Protein AF-A0A1Y4STV7-F1 (afdb_monomer_lite)

pLDDT: mean 71.05, std 22.72, range [27.28, 98.5]

Foldseek 3Di:
DDDDDDDDDDDPPPPPVPPPPPPVCPDPDPDCVCPVVVVVVVVDPDKDKDKDKQAQDDAWKAKKKFKDKQNHTQDIDPRQFTAGDNMWMKMWMDDLFWTAIGGPDDGPDHDPRIDRCVVSPVVVSVQSVAWPDADPDPDHFEAFDWHTKGWDDDPNIIIIMTITMHHDPD

Radius of gyration: 23.65 Å; chains: 1; bounding box: 86×54×45 Å

Sequence (170 aa):
MKKTLLILTTLCIGYFCIAASSKNISIYTVETEAETIMDQLYENKNVETYKFIIDNAIEDGCINITYYIDNEVVKNYLNVLTFQEKTSYFFVGTTSKCLILRPDENHKSFHNGKIDVSTIDEGFVSALQNVKYIREEKTMIRTDDLIIQFENGYNNHNYRIDIKYSMGIA

Organism: NCBI:txid1776392

Secondary structure (DSSP, 8-state):
-------------------------------TT-HHHHHHHTTSS--EEEEEEEET--TTEEEEEEEEETTEEEEEEEEEEE--SSEEEEEEEE-SSEEEEEESS--SEE---EEEGGGT-THHHHHTT-EEEE----SPP-TT-EEEEEEEEETTEEEEEEEEEEE---

Structure (mmCIF, N/CA/C/O backbone):
data_AF-A0A1Y4STV7-F1
#
_entry.id   AF-A0A1Y4STV7-F1
#
loop_
_atom_site.group_PDB
_atom_site.id
_atom_site.type_symbol
_atom_site.label_atom_id
_atom_site.label_alt_id
_atom_site.label_comp_id
_atom_site.label_asym_id
_atom_site.label_entity_id
_atom_site.label_seq_id
_atom_site.pdbx_PDB_ins_code
_atom_site.Cartn_x
_atom_site.Cartn_y
_atom_site.Cartn_z
_atom_site.occupancy
_atom_site.B_iso_or_equiv
_atom_site.auth_seq_id
_atom_site.auth_comp_id
_atom_site.auth_asym_id
_atom_site.auth_atom_id
_atom_site.pdbx_PDB_model_num
ATOM 1 N N . MET A 1 1 ? 72.331 -35.542 -21.609 1.00 39.62 1 MET A N 1
ATOM 2 C CA . MET A 1 1 ? 70.997 -35.285 -21.018 1.00 39.62 1 MET A CA 1
ATOM 3 C C . MET A 1 1 ? 70.266 -34.256 -21.863 1.00 39.62 1 MET A C 1
ATOM 5 O O . MET A 1 1 ? 70.752 -33.139 -21.942 1.00 39.62 1 MET A O 1
ATOM 9 N N . LYS A 1 2 ? 69.133 -34.614 -22.472 1.00 33.47 2 LYS A N 1
ATOM 10 C CA . LYS A 1 2 ? 67.969 -33.734 -22.687 1.00 33.47 2 LYS A CA 1
ATOM 11 C C . LYS A 1 2 ? 66.818 -34.643 -23.115 1.00 33.47 2 LYS A C 1
ATOM 13 O O . LYS A 1 2 ? 66.872 -35.273 -24.163 1.00 33.47 2 LYS A O 1
ATOM 18 N N . LYS A 1 3 ? 65.882 -34.831 -22.186 1.00 37.22 3 LYS A N 1
ATOM 19 C CA . LYS A 1 3 ? 64.733 -35.725 -22.307 1.00 37.22 3 LYS A CA 1
ATOM 20 C C . LYS A 1 3 ? 63.754 -35.148 -23.329 1.00 37.22 3 LYS A C 1
ATOM 22 O O . LYS A 1 3 ? 63.443 -33.963 -23.290 1.00 37.22 3 LYS A O 1
ATOM 27 N N . THR A 1 4 ? 63.273 -36.018 -24.200 1.00 43.84 4 THR A N 1
ATOM 28 C CA . THR A 1 4 ? 61.999 -35.915 -24.913 1.00 43.84 4 THR A CA 1
ATOM 29 C C . THR A 1 4 ? 60.838 -35.742 -23.932 1.00 43.84 4 THR A C 1
ATOM 31 O O . THR A 1 4 ? 60.777 -36.500 -22.964 1.00 43.84 4 THR A O 1
ATOM 34 N N . LEU A 1 5 ? 59.886 -34.848 -24.219 1.00 39.22 5 LEU A N 1
ATOM 35 C CA . LEU A 1 5 ? 58.461 -35.125 -24.003 1.00 39.22 5 LEU A CA 1
ATOM 36 C C . LEU A 1 5 ? 57.584 -34.164 -24.820 1.00 39.22 5 LEU A C 1
ATOM 38 O O . LEU A 1 5 ? 57.643 -32.948 -24.665 1.00 39.22 5 LEU A O 1
ATOM 42 N N . LEU A 1 6 ? 56.784 -34.765 -25.691 1.00 40.16 6 LEU A N 1
ATOM 43 C CA . LEU A 1 6 ? 55.681 -34.203 -26.456 1.00 40.16 6 LEU A CA 1
ATOM 44 C C . LEU A 1 6 ? 54.412 -34.365 -25.618 1.00 40.16 6 LEU A C 1
ATOM 46 O O . LEU A 1 6 ? 54.126 -35.502 -25.258 1.00 40.16 6 LEU A O 1
ATOM 50 N N . ILE A 1 7 ? 53.642 -33.303 -25.354 1.00 44.84 7 ILE A N 1
ATOM 51 C CA . ILE A 1 7 ? 52.200 -33.435 -25.086 1.00 44.84 7 ILE A CA 1
ATOM 52 C C . ILE A 1 7 ? 51.450 -32.279 -25.752 1.00 44.84 7 ILE A C 1
ATOM 54 O O . ILE A 1 7 ? 51.631 -31.104 -25.448 1.00 44.84 7 ILE A O 1
ATOM 58 N N . LEU A 1 8 ? 50.615 -32.696 -26.694 1.00 43.34 8 LEU A N 1
ATOM 59 C CA . LEU A 1 8 ? 49.554 -31.980 -27.370 1.00 43.34 8 LEU A CA 1
ATOM 60 C C . LEU A 1 8 ? 48.380 -31.816 -26.390 1.00 43.34 8 LEU A C 1
ATOM 62 O O . LEU A 1 8 ? 47.817 -32.827 -25.982 1.00 43.34 8 LEU A O 1
ATOM 66 N N . THR A 1 9 ? 47.965 -30.595 -26.051 1.00 43.31 9 THR A N 1
ATOM 67 C CA . THR A 1 9 ? 46.651 -30.362 -25.425 1.00 43.31 9 THR A CA 1
ATOM 68 C C . THR A 1 9 ? 46.076 -29.010 -25.839 1.00 43.31 9 THR A C 1
ATOM 70 O O . THR A 1 9 ? 46.479 -27.963 -25.345 1.00 43.31 9 THR A O 1
ATOM 73 N N . THR A 1 10 ? 45.121 -29.104 -26.770 1.00 44.16 10 THR A N 1
ATOM 74 C CA . THR A 1 10 ? 43.786 -28.483 -26.716 1.00 44.16 10 THR A CA 1
ATOM 75 C C . THR A 1 10 ? 43.689 -26.971 -26.526 1.00 44.16 10 THR A C 1
ATOM 77 O O . THR A 1 10 ? 43.870 -26.460 -25.429 1.00 44.16 10 THR A O 1
ATOM 80 N N . LEU A 1 11 ? 43.260 -26.299 -27.605 1.00 41.47 11 LEU A N 1
ATOM 81 C CA . LEU A 1 11 ? 42.172 -25.308 -27.630 1.00 41.47 11 LEU A CA 1
ATOM 82 C C . LEU A 1 11 ? 41.674 -24.871 -26.241 1.00 41.47 11 LEU A C 1
ATOM 84 O O . LEU A 1 11 ? 40.602 -25.276 -25.799 1.00 41.47 11 LEU A O 1
ATOM 88 N N . CYS A 1 12 ? 42.399 -23.970 -25.587 1.00 38.28 12 CYS A N 1
ATOM 89 C CA . CYS A 1 12 ? 41.757 -23.056 -24.658 1.00 38.28 12 CYS A CA 1
ATOM 90 C C . CYS A 1 12 ? 41.168 -21.942 -25.515 1.00 38.28 12 CYS A C 1
ATOM 92 O O . CYS A 1 12 ? 41.763 -20.880 -25.688 1.00 38.28 12 CYS A O 1
ATOM 94 N N . ILE A 1 13 ? 39.996 -22.233 -26.094 1.00 46.16 13 ILE A N 1
ATOM 95 C CA . ILE A 1 13 ? 38.991 -21.204 -26.355 1.00 46.16 13 ILE A CA 1
ATOM 96 C C . ILE A 1 13 ? 39.009 -20.356 -25.095 1.00 46.16 13 ILE A C 1
ATOM 98 O O . ILE A 1 13 ? 38.758 -20.877 -24.007 1.00 46.16 13 ILE A O 1
ATOM 102 N N . GLY A 1 14 ? 39.420 -19.099 -25.232 1.00 36.34 14 GLY A N 1
ATOM 103 C CA . GLY A 1 14 ? 39.269 -18.131 -24.172 1.00 36.34 14 GLY A CA 1
ATOM 104 C C . GLY A 1 14 ? 37.785 -18.069 -23.864 1.00 36.34 14 GLY A C 1
ATOM 105 O O . GLY A 1 14 ? 37.057 -17.289 -24.467 1.00 36.34 14 GLY A O 1
ATOM 106 N N . TYR A 1 15 ? 37.346 -18.897 -22.917 1.00 41.72 15 TYR A N 1
ATOM 107 C CA . TYR A 1 15 ? 36.312 -18.551 -21.971 1.00 41.72 15 TYR A CA 1
ATOM 108 C C . TYR A 1 15 ? 36.856 -17.301 -21.273 1.00 41.72 15 TYR A C 1
ATOM 110 O O . TYR A 1 15 ? 37.324 -17.329 -20.138 1.00 41.72 15 TYR A O 1
ATOM 118 N N . PHE A 1 16 ? 36.788 -16.160 -21.962 1.00 36.00 16 PHE A N 1
ATOM 119 C CA . PHE A 1 16 ? 36.341 -14.974 -21.276 1.00 36.00 16 PHE A CA 1
ATOM 120 C C . PHE A 1 16 ? 34.941 -15.348 -20.829 1.00 36.00 16 PHE A C 1
ATOM 122 O O . PHE A 1 16 ? 33.960 -15.170 -21.546 1.00 36.00 16 PHE A O 1
ATOM 129 N N . CYS A 1 17 ? 34.892 -15.987 -19.654 1.00 36.00 17 CYS A N 1
ATOM 130 C CA . CYS A 1 17 ? 33.765 -15.896 -18.770 1.00 36.00 17 CYS A CA 1
ATOM 131 C C . CYS A 1 17 ? 33.341 -14.443 -18.884 1.00 36.00 17 CYS A C 1
ATOM 133 O O . CYS A 1 17 ? 34.069 -13.543 -18.456 1.00 36.00 17 CYS A O 1
ATOM 135 N N . ILE A 1 18 ? 32.201 -14.214 -19.528 1.00 32.75 18 ILE A N 1
ATOM 136 C CA . ILE A 1 18 ? 31.431 -13.031 -19.231 1.00 32.75 18 ILE A CA 1
ATOM 137 C C . ILE A 1 18 ? 31.111 -13.249 -17.762 1.00 32.75 18 ILE A C 1
ATOM 139 O O . ILE A 1 18 ? 30.178 -13.963 -17.402 1.00 32.75 18 ILE A O 1
ATOM 143 N N . ALA A 1 19 ? 31.993 -12.748 -16.903 1.00 33.69 19 ALA A N 1
ATOM 144 C CA . ALA A 1 19 ? 31.652 -12.495 -15.538 1.00 33.69 19 ALA A CA 1
ATOM 145 C C . ALA A 1 19 ? 30.554 -11.447 -15.663 1.00 33.69 19 ALA A C 1
ATOM 147 O O . ALA A 1 19 ? 30.814 -10.249 -15.747 1.00 33.69 19 ALA A O 1
ATOM 148 N N . ALA A 1 20 ? 29.308 -11.919 -15.713 1.00 31.83 20 ALA A N 1
ATOM 149 C CA . ALA A 1 20 ? 28.245 -11.212 -15.051 1.00 31.83 20 ALA A CA 1
ATOM 150 C C . ALA A 1 20 ? 28.726 -11.118 -13.606 1.00 31.83 20 ALA A C 1
ATOM 152 O O . ALA A 1 20 ? 28.534 -12.012 -12.786 1.00 31.83 20 ALA A O 1
ATOM 153 N N . SER A 1 21 ? 29.473 -10.052 -13.333 1.00 31.67 21 SER A N 1
ATOM 154 C CA . SER A 1 21 ? 29.565 -9.497 -12.009 1.00 31.67 21 SER A CA 1
ATOM 155 C C . SER A 1 21 ? 28.115 -9.154 -11.691 1.00 31.67 21 SER A C 1
ATOM 157 O O . SER A 1 21 ? 27.635 -8.062 -11.993 1.00 31.67 21 SER A O 1
ATOM 159 N N . SER A 1 22 ? 27.386 -10.120 -11.131 1.00 31.20 22 SER A N 1
ATOM 160 C CA . SER A 1 22 ? 26.291 -9.792 -10.251 1.00 31.20 22 SER A CA 1
ATOM 161 C C . SER A 1 22 ? 26.981 -9.044 -9.128 1.00 31.20 22 SER A C 1
ATOM 163 O O . SER A 1 22 ? 27.529 -9.641 -8.195 1.00 31.20 22 SER A O 1
ATOM 165 N N . LYS A 1 23 ? 27.041 -7.718 -9.261 1.00 27.28 23 LYS A N 1
ATOM 166 C CA . LYS A 1 23 ? 27.182 -6.886 -8.089 1.00 27.28 23 LYS A CA 1
ATOM 167 C C . LYS A 1 23 ? 25.937 -7.252 -7.307 1.00 27.28 23 LYS A C 1
ATOM 169 O O . LYS A 1 23 ? 24.823 -6.929 -7.708 1.00 27.28 23 LYS A O 1
ATOM 174 N N . ASN A 1 24 ? 26.143 -8.119 -6.325 1.00 33.59 24 ASN A N 1
ATOM 175 C CA . ASN A 1 24 ? 25.115 -8.645 -5.461 1.00 33.59 24 ASN A CA 1
ATOM 176 C C . ASN A 1 24 ? 24.722 -7.458 -4.586 1.00 33.59 24 ASN A C 1
ATOM 178 O O . ASN A 1 24 ? 25.172 -7.317 -3.454 1.00 33.59 24 ASN A O 1
ATOM 182 N N . ILE A 1 25 ? 23.973 -6.528 -5.176 1.00 28.55 25 ILE A N 1
ATOM 183 C CA . ILE A 1 25 ? 23.336 -5.427 -4.480 1.00 28.55 25 ILE A CA 1
ATOM 184 C C . ILE A 1 25 ? 22.081 -6.055 -3.882 1.00 28.55 25 ILE A C 1
ATOM 186 O O . ILE A 1 25 ? 20.950 -5.862 -4.304 1.00 28.55 25 ILE A O 1
ATOM 190 N N . SER A 1 26 ? 22.316 -6.929 -2.907 1.00 35.09 26 SER A N 1
ATOM 191 C CA . SER A 1 26 ? 21.326 -7.234 -1.900 1.00 35.09 26 SER A CA 1
ATOM 192 C C . SER A 1 26 ? 21.379 -6.081 -0.926 1.00 35.09 26 SER A C 1
ATOM 194 O O . SER A 1 26 ? 22.082 -6.160 0.076 1.00 35.09 26 SER A O 1
ATOM 196 N N . ILE A 1 27 ? 20.719 -4.984 -1.268 1.00 30.44 27 ILE A N 1
ATOM 197 C CA . ILE A 1 27 ? 20.726 -3.827 -0.402 1.00 30.44 27 ILE A CA 1
ATOM 198 C C . ILE A 1 27 ? 19.281 -3.353 -0.287 1.00 30.44 27 ILE A C 1
ATOM 200 O O . ILE A 1 27 ? 18.720 -2.735 -1.184 1.00 30.44 27 ILE A O 1
ATOM 204 N N . TYR A 1 28 ? 18.672 -3.684 0.855 1.00 38.22 28 TYR A N 1
ATOM 205 C CA . TYR A 1 28 ? 17.872 -2.696 1.565 1.00 38.22 28 TYR A CA 1
ATOM 206 C C . TYR A 1 28 ? 18.803 -1.508 1.797 1.00 38.22 28 TYR A C 1
ATOM 208 O O . TYR A 1 28 ? 19.465 -1.425 2.832 1.00 38.22 28 TYR A O 1
ATOM 216 N N . THR A 1 29 ? 18.972 -0.658 0.787 1.00 32.81 29 THR A N 1
ATOM 217 C CA . THR A 1 29 ? 19.716 0.573 0.966 1.00 32.81 29 THR A CA 1
ATOM 218 C C . THR A 1 29 ? 18.699 1.606 1.367 1.00 32.81 29 THR A C 1
ATOM 220 O O . THR A 1 29 ? 17.840 2.015 0.588 1.00 32.81 29 THR A O 1
ATOM 223 N N . VAL A 1 30 ? 18.826 2.053 2.608 1.00 40.12 30 VAL A N 1
ATOM 224 C CA . VAL A 1 30 ? 18.525 3.437 2.950 1.00 40.12 30 VAL A CA 1
ATOM 225 C C . VAL A 1 30 ? 19.513 4.283 2.127 1.00 40.12 30 VAL A C 1
ATOM 227 O O . VAL A 1 30 ? 20.563 4.670 2.625 1.00 40.12 30 VAL A O 1
ATOM 230 N N . GLU A 1 31 ? 19.279 4.424 0.818 1.00 35.16 31 GLU A N 1
ATOM 231 C CA . GLU A 1 31 ? 20.151 5.173 -0.092 1.00 35.16 31 GLU A CA 1
ATOM 232 C C . GLU A 1 31 ? 19.686 6.627 -0.127 1.00 35.16 31 GLU A C 1
ATOM 234 O O . GLU A 1 31 ? 18.583 6.969 -0.556 1.00 35.16 31 GLU A O 1
ATOM 239 N N . THR A 1 32 ? 20.566 7.472 0.386 1.00 38.94 32 THR A N 1
ATOM 240 C CA . THR A 1 32 ? 20.495 8.920 0.588 1.00 38.94 32 THR A CA 1
ATOM 241 C C . THR A 1 32 ? 20.501 9.748 -0.706 1.00 38.94 32 THR A C 1
ATOM 243 O O . THR A 1 32 ? 21.013 10.852 -0.721 1.00 38.94 32 THR A O 1
ATOM 246 N N . GLU A 1 33 ? 19.890 9.264 -1.785 1.00 43.19 33 GLU A N 1
ATOM 247 C CA . GLU A 1 33 ? 19.473 10.110 -2.925 1.00 43.19 33 GLU A CA 1
ATOM 248 C C . GLU A 1 33 ? 17.942 10.066 -3.126 1.00 43.19 33 GLU A C 1
ATOM 250 O O . GLU A 1 33 ? 17.393 10.622 -4.067 1.00 43.19 33 GLU A O 1
ATOM 255 N N . ALA A 1 34 ? 17.240 9.491 -2.139 1.00 46.06 34 ALA A N 1
ATOM 256 C CA . ALA A 1 34 ? 15.833 9.703 -1.803 1.00 46.06 34 ALA A CA 1
ATOM 257 C C . ALA A 1 34 ? 15.568 11.062 -1.105 1.00 46.06 34 ALA A C 1
ATOM 259 O O . ALA A 1 34 ? 14.465 11.290 -0.607 1.00 46.06 34 ALA A O 1
ATOM 260 N N . GLU A 1 35 ? 16.568 11.948 -1.016 1.00 38.97 35 GLU A N 1
ATOM 261 C CA . GLU A 1 35 ? 16.618 13.104 -0.101 1.00 38.97 35 GLU A CA 1
ATOM 262 C C . GLU A 1 35 ? 15.403 14.045 -0.194 1.00 38.97 35 GLU A C 1
ATOM 264 O O . GLU A 1 35 ? 14.906 14.496 0.830 1.00 38.97 35 GLU A O 1
ATOM 269 N N . THR A 1 36 ? 14.812 14.261 -1.371 1.00 38.50 36 THR A N 1
ATOM 270 C CA . THR A 1 36 ? 13.663 15.183 -1.510 1.00 38.50 36 THR A CA 1
ATOM 271 C C . THR A 1 36 ? 12.285 14.517 -1.302 1.00 38.50 36 THR A C 1
ATOM 273 O O . THR A 1 36 ? 11.324 15.198 -0.943 1.00 38.50 36 THR A O 1
ATOM 276 N N . ILE A 1 37 ? 12.160 13.186 -1.453 1.00 44.75 37 ILE A N 1
ATOM 277 C CA . ILE A 1 37 ? 10.964 12.413 -1.028 1.00 44.75 37 ILE A CA 1
ATOM 278 C C . ILE A 1 37 ? 11.016 12.161 0.490 1.00 44.75 37 ILE A C 1
ATOM 280 O O . ILE A 1 37 ? 9.986 12.219 1.166 1.00 44.75 37 ILE A O 1
ATOM 284 N N . MET A 1 38 ? 12.225 11.970 1.029 1.00 46.00 38 MET A N 1
ATOM 285 C CA . MET A 1 38 ? 12.532 11.985 2.459 1.00 46.00 38 MET A CA 1
ATOM 286 C C . MET A 1 38 ? 12.100 13.315 3.093 1.00 46.00 38 MET A C 1
ATOM 288 O O . MET A 1 38 ? 11.371 13.296 4.081 1.00 46.00 38 MET A O 1
ATOM 292 N N . ASP A 1 39 ? 12.426 14.467 2.502 1.00 39.12 39 ASP A N 1
ATOM 293 C CA . ASP A 1 39 ? 12.121 15.782 3.091 1.00 39.12 39 ASP A CA 1
ATOM 294 C C . ASP A 1 39 ? 10.614 16.073 3.297 1.00 39.12 39 ASP A C 1
ATOM 296 O O . ASP A 1 39 ? 10.245 16.771 4.241 1.00 39.12 39 ASP A O 1
ATOM 300 N N . GLN A 1 40 ? 9.706 15.487 2.503 1.00 41.44 40 GLN A N 1
ATOM 301 C CA . GLN A 1 40 ? 8.248 15.623 2.708 1.00 41.44 40 GLN A CA 1
ATOM 302 C C . GLN A 1 40 ? 7.622 14.528 3.593 1.00 41.44 40 GLN A C 1
ATOM 304 O O . GLN A 1 40 ? 6.490 14.690 4.058 1.00 41.44 40 GLN A O 1
ATOM 309 N N . LEU A 1 41 ? 8.351 13.449 3.897 1.00 49.41 41 LEU A N 1
ATOM 310 C CA . LEU A 1 41 ? 8.076 12.608 5.070 1.00 49.41 41 LEU A CA 1
ATOM 311 C C . LEU A 1 41 ? 8.511 13.328 6.370 1.00 49.41 41 LEU A C 1
ATOM 313 O O . LEU A 1 41 ? 7.960 13.053 7.433 1.00 49.41 41 LEU A O 1
ATOM 317 N N . TYR A 1 42 ? 9.435 14.298 6.281 1.00 43.75 42 TYR A N 1
ATOM 318 C CA . TYR A 1 42 ? 10.083 14.997 7.402 1.00 43.75 42 TYR A CA 1
ATOM 319 C C . TYR A 1 42 ? 9.367 16.237 7.984 1.00 43.75 42 TYR A C 1
ATOM 321 O O . TYR A 1 42 ? 9.830 16.751 9.005 1.00 43.75 42 TYR A O 1
ATOM 329 N N . GLU A 1 43 ? 8.208 16.686 7.482 1.00 41.53 43 GLU A N 1
ATOM 330 C CA . GLU A 1 43 ? 7.398 17.696 8.208 1.00 41.53 43 GLU A CA 1
ATOM 331 C C . GLU A 1 43 ? 6.542 17.097 9.346 1.00 41.53 43 GLU A C 1
ATOM 333 O O . GLU A 1 43 ? 5.934 17.825 10.132 1.00 41.53 43 GLU A O 1
ATOM 338 N N . ASN A 1 44 ? 6.539 15.769 9.515 1.00 40.53 44 ASN A N 1
ATOM 339 C CA . ASN A 1 44 ? 5.982 15.114 10.697 1.00 40.53 44 ASN A CA 1
ATOM 340 C C . ASN A 1 44 ? 6.833 13.895 11.067 1.00 40.53 44 ASN A C 1
ATOM 342 O O . ASN A 1 44 ? 6.906 12.932 10.318 1.00 40.53 44 ASN A O 1
ATOM 346 N N . LYS A 1 45 ? 7.469 13.916 12.241 1.00 40.75 45 LYS A N 1
ATOM 347 C CA . LYS A 1 45 ? 8.537 12.984 12.664 1.00 40.75 45 LYS A CA 1
ATOM 348 C C . LYS A 1 45 ? 8.136 11.500 12.850 1.00 40.75 45 LYS A C 1
ATOM 350 O O . LYS A 1 45 ? 8.906 10.758 13.446 1.00 40.75 45 LYS A O 1
ATOM 355 N N . ASN A 1 46 ? 6.975 11.055 12.362 1.00 47.84 46 ASN A N 1
ATOM 356 C CA . ASN A 1 46 ? 6.390 9.737 12.645 1.00 47.84 46 ASN A CA 1
ATOM 357 C C . ASN A 1 46 ? 5.811 9.061 11.382 1.00 47.84 46 ASN A C 1
ATOM 359 O O . ASN A 1 46 ? 4.616 8.762 11.348 1.00 47.84 46 ASN A O 1
ATOM 363 N N . VAL A 1 47 ? 6.613 8.852 10.332 1.00 52.03 47 VAL A N 1
ATOM 364 C CA . VAL A 1 47 ? 6.157 8.155 9.113 1.00 52.03 47 VAL A CA 1
ATOM 365 C C . VAL A 1 47 ? 7.025 6.928 8.851 1.00 52.03 47 VAL A C 1
ATOM 367 O O . VAL A 1 47 ? 8.217 7.054 8.584 1.00 52.03 47 VAL A O 1
ATOM 370 N N . GLU A 1 48 ? 6.431 5.737 8.930 1.00 60.94 48 GLU A N 1
ATOM 371 C CA . GLU A 1 48 ? 7.092 4.494 8.517 1.00 60.94 48 GLU A CA 1
ATOM 372 C C . GLU A 1 48 ? 7.013 4.372 6.989 1.00 60.94 48 GLU A C 1
ATOM 374 O O . GLU A 1 48 ? 5.955 4.611 6.401 1.00 60.94 48 GLU A O 1
ATOM 379 N N . THR A 1 49 ? 8.145 4.085 6.338 1.00 62.94 49 THR A N 1
ATOM 380 C CA . THR A 1 49 ? 8.274 4.101 4.872 1.00 62.94 49 THR A CA 1
ATOM 381 C C . THR A 1 49 ? 9.035 2.882 4.371 1.00 62.94 49 THR A C 1
ATOM 383 O O . THR A 1 49 ? 10.066 2.506 4.924 1.00 62.94 49 THR A O 1
ATOM 386 N N . TYR A 1 50 ? 8.552 2.315 3.271 1.00 68.06 50 TYR A N 1
ATOM 387 C CA . TYR A 1 50 ? 9.065 1.124 2.612 1.00 68.06 50 TYR A CA 1
ATOM 388 C C . TYR A 1 50 ? 9.369 1.450 1.145 1.00 68.06 50 TYR A C 1
ATOM 390 O O . TYR A 1 50 ? 8.488 1.925 0.427 1.00 68.06 50 TYR A O 1
ATOM 398 N N . LYS A 1 51 ? 10.604 1.201 0.688 1.00 68.94 51 LYS A N 1
ATOM 399 C CA . LYS A 1 51 ? 10.986 1.289 -0.734 1.00 68.94 51 LYS A CA 1
ATOM 400 C C . LYS A 1 51 ? 10.899 -0.101 -1.358 1.00 68.94 51 LYS A C 1
ATOM 402 O O . LYS A 1 51 ? 11.507 -1.039 -0.847 1.00 68.94 51 LYS A O 1
ATOM 407 N N . PHE A 1 52 ? 10.186 -0.216 -2.470 1.00 68.25 52 PHE A N 1
ATOM 408 C CA . PHE A 1 52 ? 10.044 -1.449 -3.234 1.00 68.25 52 PHE A CA 1
ATOM 409 C C . PHE A 1 52 ? 10.675 -1.302 -4.615 1.00 68.25 52 PHE A C 1
ATOM 411 O O . PHE A 1 52 ? 10.547 -0.265 -5.271 1.00 68.25 52 PHE A O 1
ATOM 418 N N . ILE A 1 53 ? 11.345 -2.370 -5.043 1.00 66.31 53 ILE A N 1
ATOM 419 C CA . ILE A 1 53 ? 11.944 -2.512 -6.368 1.00 66.31 53 ILE A CA 1
ATOM 420 C C . ILE A 1 53 ? 11.125 -3.554 -7.120 1.00 66.31 53 ILE A C 1
ATOM 422 O O . ILE A 1 53 ? 10.950 -4.675 -6.643 1.00 66.31 53 ILE A O 1
ATOM 426 N N . ILE A 1 54 ? 10.622 -3.184 -8.287 1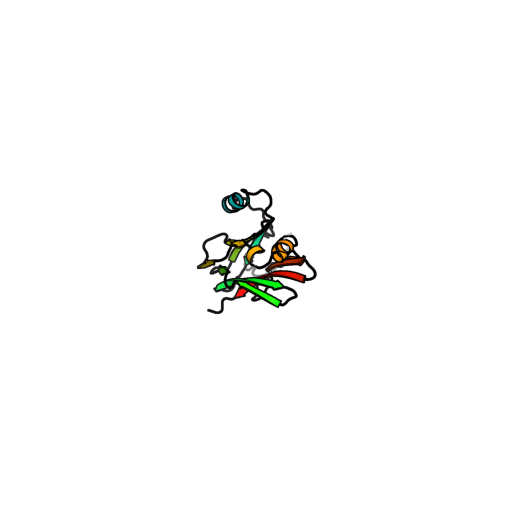.00 64.81 54 ILE A N 1
ATOM 427 C CA . ILE A 1 54 ? 9.971 -4.092 -9.220 1.00 64.81 54 ILE A CA 1
ATOM 428 C C . ILE A 1 54 ? 11.000 -4.415 -10.293 1.00 64.81 54 ILE A C 1
ATOM 430 O O . ILE A 1 54 ? 11.216 -3.597 -11.179 1.00 64.81 54 ILE A O 1
ATOM 434 N N . ASP A 1 55 ? 11.626 -5.587 -10.216 1.00 58.16 55 ASP A N 1
ATOM 435 C CA . ASP A 1 55 ? 12.565 -6.070 -11.232 1.00 58.16 55 ASP A CA 1
ATOM 436 C C . ASP A 1 55 ? 11.870 -6.960 -12.264 1.00 58.16 55 ASP A C 1
ATOM 438 O O . ASP A 1 55 ? 11.092 -7.855 -11.925 1.00 58.16 55 ASP A O 1
ATOM 442 N N . ASN A 1 56 ? 12.213 -6.753 -13.534 1.00 52.62 56 ASN A N 1
ATOM 443 C CA . ASN A 1 56 ? 11.588 -7.400 -14.688 1.00 52.62 56 ASN A CA 1
ATOM 444 C C . ASN A 1 56 ? 10.055 -7.293 -14.684 1.00 52.62 56 ASN A C 1
ATOM 446 O O . ASN A 1 56 ? 9.370 -8.277 -14.979 1.00 52.62 56 ASN A O 1
ATOM 450 N N . ALA A 1 57 ? 9.523 -6.110 -14.361 1.00 53.97 57 ALA A N 1
ATOM 451 C CA . ALA A 1 57 ? 8.124 -5.801 -14.609 1.00 53.97 57 ALA A CA 1
ATOM 452 C C . ALA A 1 57 ? 7.842 -6.086 -16.088 1.00 53.97 57 ALA A C 1
ATOM 454 O O . ALA A 1 57 ? 8.540 -5.593 -16.980 1.00 53.97 57 ALA A O 1
ATOM 455 N N . ILE A 1 58 ? 6.848 -6.928 -16.345 1.00 53.09 58 ILE A N 1
ATOM 456 C CA . ILE A 1 58 ? 6.313 -7.082 -17.693 1.00 53.09 58 ILE A CA 1
ATOM 457 C C . ILE A 1 58 ? 5.789 -5.697 -18.105 1.00 53.09 58 ILE A C 1
ATOM 459 O O . ILE A 1 58 ? 5.263 -4.968 -17.258 1.00 53.09 58 ILE A O 1
ATOM 463 N N . GLU A 1 59 ? 6.017 -5.309 -19.365 1.00 58.12 59 GLU A N 1
ATOM 464 C CA . GLU A 1 59 ? 5.561 -4.023 -19.911 1.00 58.12 59 GLU A CA 1
ATOM 465 C C . GLU A 1 59 ? 4.092 -3.766 -19.502 1.00 58.12 59 GLU A C 1
ATOM 467 O O . GLU A 1 59 ? 3.270 -4.681 -19.539 1.00 58.12 59 GLU A O 1
ATOM 472 N N . ASP A 1 60 ? 3.787 -2.538 -19.061 1.00 72.75 60 ASP A N 1
ATOM 473 C CA . ASP A 1 60 ? 2.467 -2.088 -18.577 1.00 72.75 60 ASP A CA 1
ATOM 474 C C . ASP A 1 60 ? 1.959 -2.690 -17.237 1.00 72.75 60 ASP A C 1
ATOM 476 O O . ASP A 1 60 ? 0.756 -2.839 -17.020 1.00 72.75 60 ASP A O 1
ATOM 480 N N . GLY A 1 61 ? 2.840 -2.993 -16.278 1.00 80.75 61 GLY A N 1
ATOM 481 C CA . GLY A 1 61 ? 2.441 -3.343 -14.901 1.00 80.75 61 GLY A CA 1
ATOM 482 C C . GLY A 1 61 ? 1.817 -2.189 -14.096 1.00 80.75 61 GLY A C 1
ATOM 483 O O . GLY A 1 61 ? 2.078 -1.016 -14.365 1.00 80.75 61 GLY A O 1
ATOM 484 N N . CYS A 1 62 ? 1.042 -2.497 -13.052 1.00 87.75 62 CYS A N 1
ATOM 485 C CA . CYS A 1 62 ? 0.418 -1.503 -12.179 1.00 87.75 62 CYS A CA 1
ATOM 486 C C . CYS A 1 62 ? 0.301 -1.928 -10.701 1.00 87.75 62 CYS A C 1
ATOM 488 O O . CYS A 1 62 ? 0.384 -3.108 -10.361 1.00 87.75 62 CYS A O 1
ATOM 490 N N . ILE A 1 63 ? 0.094 -0.947 -9.813 1.00 90.62 63 ILE A N 1
ATOM 491 C CA . ILE A 1 63 ? -0.230 -1.154 -8.394 1.00 90.62 63 ILE A CA 1
ATOM 492 C C . ILE A 1 63 ? -1.714 -0.913 -8.136 1.00 90.62 63 ILE A C 1
ATOM 494 O O . ILE A 1 63 ? -2.261 0.139 -8.476 1.00 90.62 63 ILE A O 1
ATOM 498 N N . ASN A 1 64 ? -2.326 -1.866 -7.443 1.00 93.19 64 ASN A N 1
ATOM 499 C CA . ASN A 1 64 ? -3.687 -1.808 -6.937 1.00 93.19 64 ASN A CA 1
ATOM 500 C C . ASN A 1 64 ? -3.677 -1.757 -5.408 1.00 93.19 64 ASN A C 1
ATOM 502 O O . ASN A 1 64 ? -2.824 -2.368 -4.762 1.00 93.19 64 ASN A O 1
ATOM 506 N N . ILE A 1 65 ? -4.645 -1.049 -4.828 1.00 96.12 65 ILE A N 1
ATOM 507 C CA . ILE A 1 65 ? -4.844 -0.980 -3.377 1.00 96.12 65 ILE A CA 1
ATOM 508 C C . ILE A 1 65 ? -6.273 -1.398 -3.068 1.00 96.12 65 ILE A C 1
ATOM 510 O O . ILE A 1 65 ? -7.223 -0.746 -3.506 1.00 96.12 65 ILE A O 1
ATOM 514 N N . THR A 1 66 ? -6.441 -2.455 -2.283 1.00 97.50 66 THR A N 1
ATOM 515 C CA . THR A 1 66 ? -7.759 -2.982 -1.921 1.00 97.50 66 THR A CA 1
ATOM 516 C C . THR A 1 66 ? -7.947 -2.986 -0.411 1.00 97.50 66 THR A C 1
ATOM 518 O O . THR A 1 66 ? -7.081 -3.431 0.337 1.00 97.50 66 THR A O 1
ATOM 521 N N . TYR A 1 67 ? -9.103 -2.497 0.024 1.00 98.12 67 TYR A N 1
ATOM 522 C CA . TYR A 1 67 ? -9.505 -2.347 1.415 1.00 98.12 67 TYR A CA 1
ATOM 523 C C . TYR A 1 67 ? -10.589 -3.368 1.732 1.00 98.12 67 TYR A C 1
ATOM 525 O O . TYR A 1 67 ? -11.582 -3.459 1.001 1.00 98.12 67 TYR A O 1
ATOM 533 N N . TYR A 1 68 ? -10.413 -4.098 2.830 1.00 98.50 68 TYR A N 1
ATOM 534 C CA . TYR A 1 68 ? -11.329 -5.139 3.272 1.00 98.50 68 TYR A CA 1
ATOM 535 C C . TYR A 1 68 ? -11.791 -4.915 4.711 1.00 98.50 68 TYR A C 1
ATOM 537 O O . TYR A 1 68 ? -10.989 -4.521 5.560 1.00 98.50 68 TYR A O 1
ATOM 545 N N . ILE A 1 69 ? -13.053 -5.249 4.974 1.00 98.31 69 ILE A N 1
ATOM 546 C CA . ILE A 1 69 ? -13.615 -5.422 6.319 1.00 98.31 69 ILE A CA 1
ATOM 547 C C . ILE A 1 69 ? -14.174 -6.841 6.378 1.00 98.31 69 ILE A C 1
ATOM 549 O O . ILE A 1 69 ? -14.958 -7.223 5.516 1.00 98.31 69 ILE A O 1
ATOM 553 N N . ASP A 1 70 ? -13.724 -7.649 7.336 1.00 97.69 70 ASP A N 1
ATOM 554 C CA . ASP A 1 70 ? -14.127 -9.055 7.494 1.00 97.69 70 ASP A CA 1
ATOM 555 C C . ASP A 1 70 ? -13.978 -9.896 6.211 1.00 97.69 70 ASP A C 1
ATOM 557 O O . ASP A 1 70 ? -14.781 -10.776 5.915 1.00 97.69 70 ASP A O 1
ATOM 561 N N . ASN A 1 71 ? -12.899 -9.644 5.462 1.00 96.19 71 ASN A N 1
ATOM 562 C CA . ASN A 1 71 ? -12.585 -10.223 4.145 1.00 96.19 71 ASN A CA 1
ATOM 563 C C . ASN A 1 71 ? -13.480 -9.781 2.977 1.00 96.19 71 ASN A C 1
ATOM 565 O O . ASN A 1 71 ? -13.198 -10.173 1.844 1.00 96.19 71 ASN A O 1
ATOM 569 N N . GLU A 1 72 ? -14.466 -8.917 3.201 1.00 97.88 72 GLU A N 1
ATOM 570 C CA . GLU A 1 72 ? -15.269 -8.314 2.138 1.00 97.88 72 GLU A CA 1
ATOM 571 C C . GLU A 1 72 ? -14.590 -7.055 1.596 1.00 97.88 72 GLU A C 1
ATOM 573 O O . GLU A 1 72 ? -14.120 -6.212 2.361 1.00 97.88 72 GLU A O 1
ATOM 578 N N . VAL A 1 73 ? -14.533 -6.908 0.269 1.00 97.69 73 VAL A N 1
ATOM 579 C CA . VAL A 1 73 ? -13.958 -5.716 -0.374 1.00 97.69 73 VAL A CA 1
ATOM 580 C C . VAL A 1 73 ? -14.906 -4.535 -0.188 1.00 97.69 73 VAL A C 1
ATOM 582 O O . VAL A 1 73 ? -16.004 -4.525 -0.738 1.00 97.69 73 VAL A O 1
ATOM 585 N N . VAL A 1 74 ? -14.452 -3.497 0.514 1.00 97.81 74 VAL A N 1
ATOM 586 C CA . VAL A 1 74 ? -15.234 -2.264 0.721 1.00 97.81 74 VAL A CA 1
ATOM 587 C C . VAL A 1 74 ? -14.779 -1.116 -0.172 1.00 97.81 74 VAL A C 1
ATOM 589 O O . VAL A 1 74 ? -15.560 -0.220 -0.491 1.00 97.81 74 VAL A O 1
ATOM 592 N N . LYS A 1 75 ? -13.513 -1.130 -0.604 1.00 96.81 75 LYS A N 1
ATOM 593 C CA . LYS A 1 75 ? -12.973 -0.135 -1.533 1.00 96.81 75 LYS A CA 1
ATOM 594 C C . LYS A 1 75 ? -11.804 -0.699 -2.321 1.00 96.81 75 LYS A C 1
ATOM 596 O O . LYS A 1 75 ? -10.998 -1.457 -1.791 1.00 96.81 75 LYS A O 1
ATOM 601 N N . ASN A 1 76 ? -11.685 -0.287 -3.576 1.00 94.75 76 ASN A N 1
ATOM 602 C CA . ASN A 1 76 ? -10.565 -0.662 -4.425 1.00 94.75 76 ASN A CA 1
ATOM 603 C C . ASN A 1 76 ? -10.119 0.537 -5.264 1.00 94.75 76 ASN A C 1
ATOM 605 O O . ASN A 1 76 ? -10.944 1.192 -5.903 1.00 94.75 76 ASN A O 1
ATOM 609 N N . TYR A 1 77 ? -8.821 0.817 -5.253 1.00 93.44 77 TYR A N 1
ATOM 610 C CA . TYR A 1 77 ? -8.184 1.765 -6.151 1.00 93.44 77 TYR A CA 1
ATOM 611 C C . TYR A 1 77 ? -7.303 0.989 -7.114 1.00 93.44 77 TYR A C 1
ATOM 613 O O . TYR A 1 77 ? -6.280 0.425 -6.726 1.00 93.44 77 TYR A O 1
ATOM 621 N N . LEU A 1 78 ? -7.722 0.979 -8.375 1.00 91.00 78 LEU A N 1
ATOM 622 C CA . LEU A 1 78 ? -7.011 0.294 -9.439 1.00 91.00 78 LEU A CA 1
ATOM 623 C C . LEU A 1 78 ? -6.022 1.231 -10.132 1.00 91.00 78 LEU A C 1
ATOM 625 O O . LEU A 1 78 ? -6.264 2.439 -10.249 1.00 91.00 78 LEU A O 1
ATOM 629 N N . ASN A 1 79 ? -4.930 0.652 -10.621 1.00 88.12 79 ASN A N 1
ATOM 630 C CA . ASN A 1 79 ? -3.906 1.295 -11.436 1.00 88.12 79 ASN A CA 1
ATOM 631 C C . ASN A 1 79 ? -3.338 2.579 -10.805 1.00 88.12 79 ASN A C 1
ATOM 633 O O . ASN A 1 79 ? -3.019 3.526 -11.522 1.00 88.12 79 ASN A O 1
ATOM 637 N N . VAL A 1 80 ? -3.238 2.624 -9.469 1.00 88.00 80 VAL A N 1
ATOM 638 C CA . VAL A 1 80 ? -2.764 3.779 -8.676 1.00 88.00 80 VAL A CA 1
ATOM 639 C C . VAL A 1 80 ? -1.425 4.282 -9.195 1.00 88.00 80 VAL A C 1
ATOM 641 O O . VAL A 1 80 ? -1.198 5.487 -9.278 1.00 88.00 80 VAL A O 1
ATOM 644 N N . LEU A 1 81 ? -0.558 3.347 -9.574 1.00 87.06 81 LEU A N 1
ATOM 645 C CA . LEU A 1 81 ? 0.717 3.604 -10.216 1.00 87.06 81 LEU A CA 1
ATOM 646 C C . LEU A 1 81 ? 0.876 2.641 -11.391 1.00 87.06 81 LEU A C 1
ATOM 648 O O . LEU A 1 81 ? 0.675 1.447 -11.198 1.00 87.06 81 LEU A O 1
ATOM 652 N N . THR A 1 82 ? 1.214 3.141 -12.580 1.00 85.44 82 THR A N 1
ATOM 653 C CA . THR A 1 82 ? 1.469 2.310 -13.773 1.00 85.44 82 THR A CA 1
ATOM 654 C C . THR A 1 82 ? 2.910 2.480 -14.249 1.00 85.44 82 THR A C 1
ATOM 656 O O . THR A 1 82 ? 3.379 3.608 -14.419 1.00 85.44 82 THR A O 1
ATOM 659 N N . PHE A 1 83 ? 3.592 1.363 -14.488 1.00 77.19 83 PHE A N 1
ATOM 660 C CA . PHE A 1 83 ? 5.003 1.274 -14.865 1.00 77.19 83 PHE A CA 1
ATOM 661 C C . PHE A 1 83 ? 5.153 0.968 -16.361 1.00 77.19 83 PHE A C 1
ATOM 663 O O . PHE A 1 83 ? 4.337 0.253 -16.937 1.00 77.19 83 PHE A O 1
ATOM 670 N N . GLN A 1 84 ? 6.204 1.493 -16.993 1.00 64.69 84 GLN A N 1
ATOM 671 C CA . GLN A 1 84 ? 6.566 1.170 -18.386 1.00 64.69 84 GLN A CA 1
ATOM 672 C C . GLN A 1 84 ? 7.888 0.418 -18.500 1.00 64.69 84 GLN A C 1
ATOM 674 O O . GLN A 1 84 ? 8.168 -0.187 -19.532 1.00 64.69 84 GLN A O 1
ATOM 679 N N . GLU A 1 85 ? 8.712 0.476 -17.462 1.00 65.44 85 GLU A N 1
ATOM 680 C CA . GLU A 1 85 ? 10.083 0.013 -17.536 1.00 65.44 85 GLU A CA 1
ATOM 681 C C . GLU A 1 85 ? 10.236 -1.387 -16.963 1.00 65.44 85 GLU A C 1
ATOM 683 O O . GLU A 1 85 ? 9.489 -1.817 -16.085 1.00 65.44 85 GLU A O 1
ATOM 688 N N . LYS A 1 86 ? 11.263 -2.088 -17.449 1.00 63.28 86 LYS A N 1
ATOM 689 C CA . LYS A 1 86 ? 11.619 -3.418 -16.948 1.00 63.28 86 LYS A CA 1
ATOM 690 C C . LYS A 1 86 ? 11.965 -3.392 -15.469 1.00 63.28 86 LYS A C 1
ATOM 692 O O . LYS A 1 86 ? 11.704 -4.376 -14.794 1.00 63.28 86 LYS A O 1
ATOM 697 N N . THR A 1 87 ? 12.540 -2.301 -14.978 1.00 64.62 87 THR A N 1
ATOM 698 C CA . THR A 1 87 ? 12.735 -2.098 -13.548 1.00 64.62 87 THR A CA 1
ATOM 699 C C . THR A 1 87 ? 12.104 -0.774 -13.157 1.00 64.62 87 THR A C 1
ATOM 701 O O . THR A 1 87 ? 12.302 0.228 -13.831 1.00 64.62 87 THR A O 1
ATOM 704 N N . SER A 1 88 ? 11.312 -0.758 -12.091 1.00 70.44 88 SER A N 1
ATOM 705 C CA . SER A 1 88 ? 10.724 0.471 -11.558 1.00 70.44 88 SER A CA 1
ATOM 706 C C . SER A 1 88 ? 10.695 0.444 -10.039 1.00 70.44 88 SER A C 1
ATOM 708 O O . SER A 1 88 ? 10.632 -0.617 -9.418 1.00 70.44 88 SER A O 1
ATOM 710 N N . TYR A 1 89 ? 10.722 1.626 -9.438 1.00 74.62 89 TYR A N 1
ATOM 711 C CA . TYR A 1 89 ? 10.803 1.803 -7.995 1.00 74.62 89 TYR A CA 1
ATOM 712 C C . TYR A 1 89 ? 9.606 2.607 -7.503 1.00 74.62 89 TYR A C 1
ATOM 714 O O . TYR A 1 89 ? 9.178 3.577 -8.136 1.00 74.62 89 TYR A O 1
ATOM 722 N N . PHE A 1 90 ? 9.078 2.223 -6.346 1.00 77.56 90 PHE A N 1
ATOM 723 C CA . PHE A 1 90 ? 8.046 2.995 -5.669 1.00 77.56 90 PHE A CA 1
ATOM 724 C C . PHE A 1 90 ? 8.165 2.866 -4.155 1.00 77.56 90 PHE A C 1
ATOM 726 O O . PHE A 1 90 ? 8.770 1.939 -3.618 1.00 77.56 90 PHE A O 1
ATOM 733 N N . PHE A 1 91 ? 7.559 3.814 -3.463 1.00 78.44 91 PHE A N 1
ATOM 734 C CA . PHE A 1 91 ? 7.543 3.918 -2.020 1.00 78.44 91 PHE A CA 1
ATOM 735 C C . PHE A 1 91 ? 6.123 3.718 -1.513 1.00 78.44 91 PHE A C 1
ATOM 737 O O . PHE A 1 91 ? 5.172 4.225 -2.110 1.00 78.44 91 PHE A O 1
ATOM 744 N N . VAL A 1 92 ? 5.995 3.027 -0.386 1.00 82.19 92 VAL A N 1
ATOM 745 C CA . VAL A 1 92 ? 4.782 2.980 0.429 1.00 82.19 92 VAL A CA 1
ATOM 746 C C . VAL A 1 92 ? 5.119 3.609 1.772 1.00 82.19 92 VAL A C 1
ATOM 748 O O . VAL A 1 92 ? 6.051 3.171 2.435 1.00 82.19 92 VAL A O 1
ATOM 751 N N . GLY A 1 93 ? 4.374 4.624 2.184 1.00 75.56 93 GLY A N 1
ATOM 752 C CA . GLY A 1 93 ? 4.509 5.260 3.488 1.00 75.56 93 GLY A CA 1
ATOM 753 C C . GLY A 1 93 ? 3.169 5.359 4.198 1.00 75.56 93 GLY A C 1
ATOM 754 O O . GLY A 1 93 ? 2.118 5.410 3.556 1.00 75.56 93 GLY A O 1
ATOM 755 N N . THR A 1 94 ? 3.194 5.414 5.524 1.00 78.62 94 THR A N 1
ATOM 756 C CA . THR A 1 94 ? 1.975 5.523 6.336 1.00 78.62 94 THR A CA 1
ATOM 757 C C . THR A 1 94 ? 2.100 6.596 7.400 1.00 78.62 94 THR A C 1
ATOM 759 O O . THR A 1 94 ? 3.029 6.575 8.204 1.00 78.62 94 THR A O 1
ATOM 762 N N . THR A 1 95 ? 1.135 7.510 7.454 1.00 76.56 95 THR A N 1
ATOM 763 C CA . THR A 1 95 ? 0.974 8.443 8.579 1.00 76.56 95 THR A CA 1
ATOM 764 C C . THR A 1 95 ? -0.107 7.936 9.534 1.00 76.56 95 THR A C 1
ATOM 766 O O . THR A 1 95 ? -0.720 6.898 9.297 1.00 76.56 95 THR A O 1
ATOM 769 N N . SER A 1 96 ? -0.421 8.706 10.580 1.00 77.88 96 SER A N 1
ATOM 770 C CA . SER A 1 96 ? -1.504 8.379 11.517 1.00 77.88 96 SER A CA 1
ATOM 771 C C . SER A 1 96 ? -2.883 8.209 10.873 1.00 77.88 96 SER A C 1
ATOM 773 O O . SER A 1 96 ? -3.764 7.678 11.532 1.00 77.88 96 SER A O 1
ATOM 775 N N . LYS A 1 97 ? -3.103 8.675 9.636 1.00 85.19 97 LYS A N 1
ATOM 776 C CA . LYS A 1 97 ? -4.383 8.524 8.920 1.00 85.19 97 LYS A CA 1
ATOM 777 C C . LYS A 1 97 ? -4.247 8.259 7.427 1.00 85.19 97 LYS A C 1
ATOM 779 O O . LYS A 1 97 ? -5.247 8.006 6.766 1.00 85.19 97 LYS A O 1
ATOM 784 N N . CYS A 1 98 ? -3.052 8.379 6.856 1.00 86.44 98 CYS A N 1
ATOM 785 C CA . CYS A 1 98 ? -2.878 8.291 5.412 1.00 86.44 98 CYS A CA 1
ATOM 786 C C . CYS A 1 98 ? -2.023 7.095 5.018 1.00 86.44 98 CYS A C 1
ATOM 788 O O . CYS A 1 98 ? -0.950 6.900 5.579 1.00 86.44 98 CYS A O 1
ATOM 790 N N . LEU A 1 99 ? -2.451 6.397 3.969 1.00 89.62 99 LEU A N 1
ATOM 791 C CA . LEU A 1 99 ? -1.580 5.571 3.144 1.00 89.62 99 LEU A CA 1
ATOM 792 C C . LEU A 1 99 ? -1.039 6.430 1.998 1.00 89.62 99 LEU A C 1
ATOM 794 O O . LEU A 1 99 ? -1.794 7.151 1.344 1.00 89.62 99 LEU A O 1
ATOM 798 N N . ILE A 1 100 ? 0.262 6.367 1.759 1.00 84.12 100 ILE A N 1
ATOM 799 C CA . ILE A 1 100 ? 0.962 7.147 0.744 1.00 84.12 100 ILE A CA 1
ATOM 800 C C . ILE A 1 100 ? 1.694 6.172 -0.173 1.00 84.12 100 ILE A C 1
ATOM 802 O O . ILE A 1 100 ? 2.484 5.365 0.296 1.00 84.12 100 ILE A O 1
ATOM 806 N N . LEU A 1 101 ? 1.454 6.256 -1.477 1.00 86.25 101 LEU A N 1
ATOM 807 C CA . LEU A 1 101 ? 2.262 5.615 -2.506 1.00 86.25 101 LEU A CA 1
ATOM 808 C C . LEU A 1 101 ? 2.940 6.695 -3.332 1.00 86.25 101 LEU A C 1
ATOM 810 O O . LEU A 1 101 ? 2.292 7.669 -3.712 1.00 86.25 101 LEU A O 1
ATOM 814 N N . ARG A 1 102 ? 4.226 6.534 -3.635 1.00 81.00 102 ARG A N 1
ATOM 815 C CA . ARG A 1 102 ? 4.963 7.467 -4.495 1.00 81.00 102 ARG A CA 1
ATOM 816 C C . ARG A 1 102 ? 5.857 6.726 -5.479 1.00 81.00 102 ARG A C 1
ATOM 818 O O . ARG A 1 102 ? 6.533 5.796 -5.060 1.00 81.00 102 ARG A O 1
ATOM 825 N N . PRO A 1 103 ? 5.895 7.129 -6.751 1.00 77.69 103 PRO A N 1
ATOM 826 C CA . PRO A 1 103 ? 6.953 6.690 -7.649 1.00 77.69 103 PRO A CA 1
ATOM 827 C C . PRO A 1 103 ? 8.321 7.286 -7.292 1.00 77.69 103 PRO A C 1
ATOM 829 O O . PRO A 1 103 ? 8.370 8.364 -6.704 1.00 77.69 103 PRO A O 1
ATOM 832 N N . ASP A 1 104 ? 9.405 6.616 -7.696 1.00 71.00 104 ASP A N 1
ATOM 833 C CA . ASP A 1 104 ? 10.783 7.155 -7.629 1.00 71.00 104 ASP A CA 1
ATOM 834 C C . ASP A 1 104 ? 11.104 8.085 -8.813 1.00 71.00 104 ASP A C 1
ATOM 836 O O . ASP A 1 104 ? 11.760 9.106 -8.650 1.00 71.00 104 ASP A O 1
ATOM 840 N N . GLU A 1 105 ? 10.572 7.778 -10.000 1.00 70.69 105 GLU A N 1
ATOM 841 C CA . GLU A 1 105 ? 10.806 8.544 -11.233 1.00 70.69 105 GLU A CA 1
ATOM 842 C C . GLU A 1 105 ? 9.500 8.843 -11.997 1.00 70.69 105 GLU A C 1
ATOM 844 O O . GLU A 1 105 ? 8.395 8.716 -11.465 1.00 70.69 105 GLU A O 1
ATOM 849 N N . ASN A 1 106 ? 9.586 9.262 -13.262 1.00 66.00 106 ASN A N 1
ATOM 850 C CA . ASN A 1 106 ? 8.412 9.520 -14.096 1.00 66.00 106 ASN A CA 1
ATOM 851 C C . ASN A 1 106 ? 7.676 8.217 -14.432 1.00 66.00 106 ASN A C 1
ATOM 853 O O . ASN A 1 106 ? 8.270 7.255 -14.901 1.00 66.00 106 ASN A O 1
ATOM 857 N N . HIS A 1 107 ? 6.363 8.199 -14.217 1.00 71.50 107 HIS A N 1
ATOM 858 C CA . HIS A 1 107 ? 5.502 7.047 -14.494 1.00 71.50 107 HIS A CA 1
ATOM 859 C C . HIS A 1 107 ? 4.410 7.426 -15.493 1.00 71.50 107 HIS A C 1
ATOM 861 O O . HIS A 1 107 ? 4.025 8.593 -15.588 1.00 71.50 107 HIS A O 1
ATOM 867 N N . LYS A 1 108 ? 3.874 6.434 -16.218 1.00 71.44 108 LYS A N 1
ATOM 868 C CA . LYS A 1 108 ? 2.833 6.634 -17.247 1.00 71.44 108 LYS A CA 1
ATOM 869 C C . LYS A 1 108 ? 1.572 7.270 -16.665 1.00 71.44 108 LYS A C 1
ATOM 871 O O . LYS A 1 108 ? 0.970 8.145 -17.282 1.00 71.44 108 LYS A O 1
ATOM 876 N N . SER A 1 109 ? 1.178 6.822 -15.475 1.00 80.50 109 SER A N 1
ATOM 877 C CA . SER A 1 109 ? 0.077 7.400 -14.714 1.00 80.50 109 SER A CA 1
ATOM 878 C C . SER A 1 109 ? 0.279 7.187 -13.221 1.00 80.50 109 SER A C 1
ATOM 880 O O . SER A 1 109 ? 0.773 6.144 -12.784 1.00 80.50 109 SER A O 1
ATOM 882 N N . PHE A 1 110 ? -0.145 8.177 -12.443 1.00 84.12 110 PHE A N 1
ATOM 883 C CA . PHE A 1 110 ? -0.137 8.120 -10.994 1.00 84.12 110 PHE A CA 1
ATOM 884 C C . PHE A 1 110 ? -1.294 8.950 -10.431 1.00 84.12 110 PHE A C 1
ATOM 886 O O . PHE A 1 110 ? -1.385 10.157 -10.663 1.00 84.12 110 PHE A O 1
ATOM 893 N N . HIS A 1 111 ? -2.189 8.301 -9.692 1.00 85.81 111 HIS A N 1
ATOM 894 C CA . HIS A 1 111 ? -3.373 8.916 -9.089 1.00 85.81 111 HIS A CA 1
ATOM 895 C C . HIS A 1 111 ? -3.681 8.250 -7.757 1.00 85.81 111 HIS A C 1
ATOM 897 O O . HIS A 1 111 ? -3.315 7.106 -7.538 1.00 85.81 111 HIS A O 1
ATOM 903 N N . ASN A 1 112 ? -4.382 8.941 -6.857 1.00 85.31 112 ASN A N 1
ATOM 904 C CA . ASN A 1 112 ? -4.740 8.397 -5.538 1.00 85.31 112 ASN A CA 1
ATOM 905 C C . ASN A 1 112 ? -3.537 7.889 -4.716 1.00 85.31 112 ASN A C 1
ATOM 907 O O . ASN A 1 112 ? -3.701 7.054 -3.839 1.00 85.31 112 ASN A O 1
ATOM 911 N N . GLY A 1 113 ? -2.325 8.406 -4.943 1.00 80.00 113 GLY A N 1
ATOM 912 C CA . GLY A 1 113 ? -1.144 8.015 -4.166 1.00 80.00 113 GLY A CA 1
ATOM 913 C C . GLY A 1 113 ? -1.053 8.634 -2.770 1.00 80.00 113 GLY A C 1
ATOM 914 O O . GLY A 1 113 ? -0.050 8.479 -2.090 1.00 80.00 113 GLY A O 1
ATOM 915 N N . LYS A 1 114 ? -2.074 9.359 -2.316 1.00 88.19 114 LYS A N 1
ATOM 916 C CA . LYS A 1 114 ? -2.261 9.695 -0.902 1.00 88.19 114 LYS A CA 1
ATOM 917 C C . LYS A 1 114 ? -3.731 9.505 -0.575 1.00 88.19 114 LYS A C 1
ATOM 919 O O . LYS A 1 114 ? -4.576 10.202 -1.131 1.00 88.19 114 LYS A O 1
ATOM 924 N N . ILE A 1 115 ? -4.019 8.570 0.319 1.00 90.94 115 ILE A N 1
ATOM 925 C CA . ILE A 1 115 ? -5.375 8.168 0.687 1.00 90.94 115 ILE A CA 1
ATOM 926 C C . ILE A 1 115 ? -5.521 8.368 2.186 1.00 90.94 115 ILE A C 1
ATOM 928 O O . ILE A 1 115 ? -4.838 7.701 2.957 1.00 90.94 115 ILE A O 1
ATOM 932 N N . ASP A 1 116 ? -6.409 9.272 2.598 1.00 90.19 116 ASP A N 1
ATOM 933 C CA . ASP A 1 116 ? -6.849 9.359 3.991 1.00 90.19 116 ASP A CA 1
ATOM 934 C C . ASP A 1 116 ? -7.806 8.198 4.275 1.00 90.19 116 ASP A C 1
ATOM 936 O O . ASP A 1 116 ? -8.956 8.196 3.825 1.00 90.19 116 ASP A O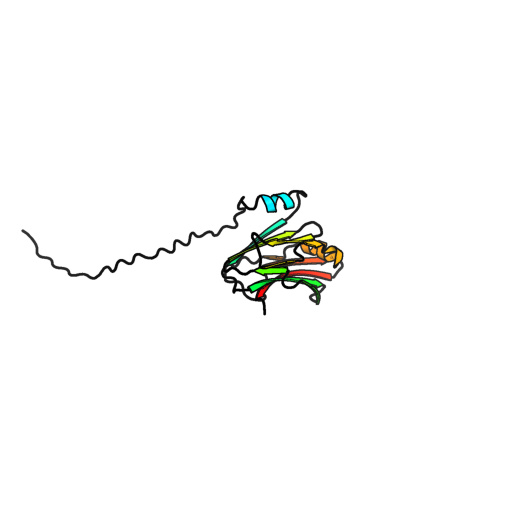 1
ATOM 940 N N . VAL A 1 117 ? -7.321 7.183 4.986 1.00 93.50 117 VAL A N 1
ATOM 941 C CA . VAL A 1 117 ? -8.076 5.947 5.205 1.00 93.50 117 VAL A CA 1
ATOM 942 C C . VAL A 1 117 ? -9.208 6.132 6.214 1.00 93.50 117 VAL A C 1
ATOM 944 O O . VAL A 1 117 ? -10.181 5.385 6.150 1.00 93.50 117 VAL A O 1
ATOM 947 N N . SER A 1 118 ? -9.153 7.177 7.054 1.00 91.94 118 SER A N 1
ATOM 948 C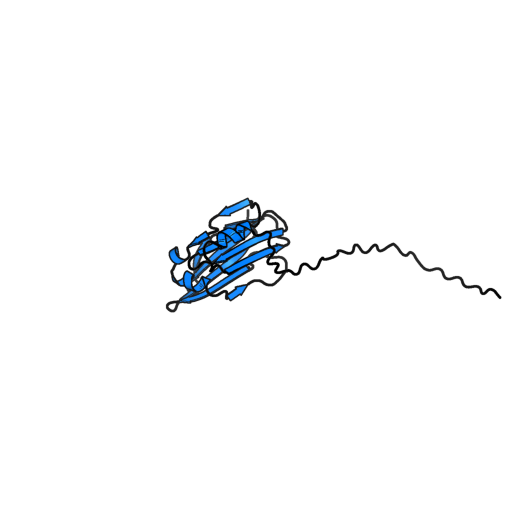 CA . SER A 1 118 ? -10.245 7.515 7.984 1.00 91.94 118 SER A CA 1
ATOM 949 C C . SER A 1 118 ? -11.524 7.944 7.259 1.00 91.94 118 SER A C 1
ATOM 951 O O . SER A 1 118 ? -12.622 7.813 7.789 1.00 91.94 118 SER A O 1
ATOM 953 N N . THR A 1 119 ? -11.403 8.398 6.006 1.00 95.12 119 THR A N 1
ATOM 954 C CA . THR A 1 119 ? -12.561 8.711 5.150 1.00 95.12 119 THR A CA 1
ATOM 955 C C . THR A 1 119 ? -13.249 7.470 4.579 1.00 95.12 119 THR A C 1
ATOM 957 O O . THR A 1 119 ? -14.342 7.581 4.026 1.00 95.12 119 THR A O 1
ATOM 960 N N . ILE A 1 120 ? -12.601 6.303 4.659 1.00 95.88 120 ILE A N 1
ATOM 961 C CA . ILE A 1 120 ? -13.177 5.016 4.266 1.00 95.88 120 ILE A CA 1
ATOM 962 C C . ILE A 1 120 ? -13.862 4.408 5.488 1.00 95.88 120 ILE A C 1
ATOM 964 O O . ILE A 1 120 ? -15.061 4.161 5.446 1.00 95.88 120 ILE A O 1
ATOM 968 N N . ASP A 1 121 ? -13.088 4.195 6.554 1.00 96.62 121 ASP A N 1
ATOM 969 C CA . ASP A 1 121 ? -13.540 3.737 7.868 1.00 96.62 121 ASP A CA 1
ATOM 970 C C . ASP A 1 121 ? -12.408 3.951 8.892 1.00 96.62 121 ASP A C 1
ATOM 972 O O . ASP A 1 121 ? -11.231 3.759 8.570 1.00 96.62 121 ASP A O 1
ATOM 976 N N . GLU A 1 122 ? -12.738 4.324 10.131 1.00 93.88 122 GLU A N 1
ATOM 977 C CA . GLU A 1 122 ? -11.738 4.588 11.178 1.00 93.88 122 GLU A CA 1
ATOM 978 C C . GLU A 1 122 ? -10.915 3.332 11.527 1.00 93.88 122 GLU A C 1
ATOM 980 O O . GLU A 1 122 ? -9.747 3.445 11.895 1.00 93.88 122 GLU A O 1
ATOM 985 N N . GLY A 1 123 ? -11.451 2.118 11.342 1.00 95.69 123 GLY A N 1
ATOM 986 C CA . GLY A 1 123 ? -10.696 0.884 11.582 1.00 95.69 123 GLY A CA 1
ATOM 987 C C . GLY A 1 123 ? -9.475 0.716 10.670 1.00 95.69 123 GLY A C 1
ATOM 988 O O . GLY A 1 123 ? -8.476 0.120 11.081 1.00 95.69 123 GLY A O 1
ATOM 989 N N . PHE A 1 124 ? -9.462 1.333 9.482 1.00 97.12 124 PHE A N 1
ATOM 990 C CA . PHE A 1 124 ? -8.272 1.329 8.625 1.00 97.12 124 PHE A CA 1
ATOM 991 C C . PHE A 1 124 ? -7.121 2.163 9.189 1.00 97.12 124 PHE A C 1
ATOM 993 O O . PHE A 1 124 ? -5.964 1.865 8.895 1.00 97.12 124 PHE A O 1
ATOM 1000 N N . VAL A 1 125 ? -7.401 3.158 10.038 1.00 92.38 125 VAL A N 1
ATOM 1001 C CA . VAL A 1 125 ? -6.352 3.869 10.785 1.00 92.38 125 VAL A CA 1
ATOM 1002 C C . VAL A 1 125 ? -5.614 2.899 11.708 1.00 92.38 125 VAL A C 1
ATOM 1004 O O . VAL A 1 125 ? -4.388 2.942 11.796 1.00 92.38 125 VAL A O 1
ATOM 1007 N N . SER A 1 126 ? -6.347 1.986 12.352 1.00 90.81 126 SER A N 1
ATOM 1008 C CA . SER A 1 126 ? -5.759 0.934 13.186 1.00 90.81 126 SER A CA 1
ATOM 1009 C C . SER A 1 126 ? -5.001 -0.107 12.357 1.00 90.81 126 SER A C 1
ATOM 1011 O O . SER A 1 126 ? -3.942 -0.566 12.786 1.00 90.81 126 SER A O 1
ATOM 1013 N N . ALA A 1 127 ? -5.492 -0.439 11.157 1.00 94.00 127 ALA A N 1
ATOM 1014 C CA . ALA A 1 127 ? -4.804 -1.348 10.240 1.00 94.00 127 ALA A CA 1
ATOM 1015 C C . ALA A 1 127 ? -3.421 -0.817 9.829 1.00 94.00 127 ALA A C 1
ATOM 1017 O O . ALA A 1 127 ? -2.448 -1.561 9.913 1.00 94.00 127 ALA A O 1
ATOM 1018 N N . LEU A 1 128 ? -3.304 0.471 9.468 1.00 87.50 128 LEU A N 1
ATOM 1019 C CA . LEU A 1 128 ? -2.031 1.087 9.048 1.00 87.50 128 LEU A CA 1
ATOM 1020 C C . LEU A 1 128 ? -0.901 0.962 10.082 1.00 87.50 128 LEU A C 1
ATOM 1022 O O . LEU A 1 128 ? 0.263 1.058 9.716 1.00 87.50 128 LEU A O 1
ATOM 1026 N N . GLN A 1 129 ? -1.230 0.753 11.357 1.00 83.31 129 GLN A N 1
ATOM 1027 C CA . GLN A 1 129 ? -0.253 0.628 12.441 1.00 83.31 129 GLN A CA 1
ATOM 1028 C C . GLN A 1 129 ? 0.367 -0.770 12.547 1.00 83.31 129 GLN A C 1
ATOM 1030 O O . GLN A 1 129 ? 1.295 -0.956 13.331 1.00 83.31 129 GLN A O 1
ATOM 1035 N N . ASN A 1 130 ? -0.157 -1.761 11.820 1.00 85.31 130 ASN A N 1
ATOM 1036 C CA . ASN A 1 130 ? 0.294 -3.141 11.923 1.00 85.31 130 ASN A CA 1
ATOM 1037 C C . ASN A 1 130 ? 0.532 -3.749 10.541 1.00 85.31 130 ASN A C 1
ATOM 1039 O O . ASN A 1 130 ? -0.386 -4.243 9.880 1.00 85.31 130 ASN A O 1
ATOM 1043 N N . VAL A 1 131 ? 1.796 -3.741 10.121 1.00 86.88 131 VAL A N 1
ATOM 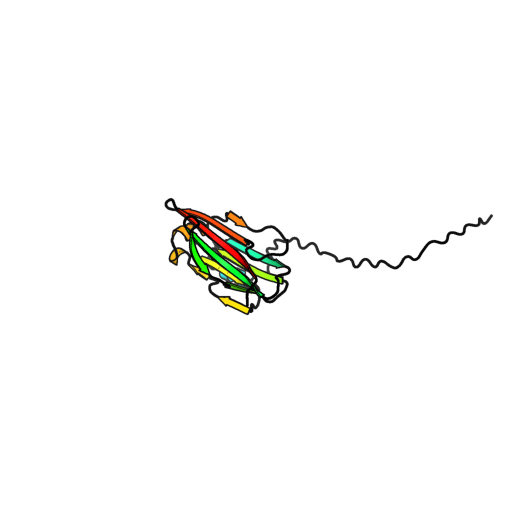1044 C CA . VAL A 1 131 ? 2.217 -4.452 8.917 1.00 86.88 131 VAL A CA 1
ATOM 1045 C C . VAL A 1 131 ? 2.216 -5.946 9.191 1.00 86.88 131 VAL A C 1
ATOM 1047 O O . VAL A 1 131 ? 2.969 -6.453 10.021 1.00 86.88 131 VAL A O 1
ATOM 1050 N N . LYS A 1 132 ? 1.355 -6.664 8.474 1.00 91.38 132 LYS A N 1
ATOM 1051 C CA . LYS A 1 132 ? 1.205 -8.110 8.617 1.00 91.38 132 LYS A CA 1
ATOM 1052 C C . LYS A 1 132 ? 2.134 -8.884 7.695 1.00 91.38 132 LYS A C 1
ATOM 1054 O O . LYS A 1 132 ? 2.576 -9.979 8.043 1.00 91.38 132 LYS A O 1
ATOM 1059 N N . TYR A 1 133 ? 2.407 -8.320 6.526 1.00 89.38 133 TYR A N 1
ATOM 1060 C CA . TYR A 1 133 ? 3.237 -8.942 5.511 1.00 89.38 133 TYR A CA 1
ATOM 1061 C C . TYR A 1 133 ? 3.946 -7.882 4.675 1.00 89.38 133 TYR A C 1
ATOM 1063 O O . TYR A 1 133 ? 3.347 -6.878 4.289 1.00 89.38 133 TYR A O 1
ATOM 1071 N N . ILE A 1 134 ? 5.205 -8.167 4.356 1.00 85.62 134 ILE A N 1
ATOM 1072 C CA . ILE A 1 134 ? 6.006 -7.476 3.352 1.00 85.62 134 ILE A CA 1
ATOM 1073 C C . ILE A 1 134 ? 6.608 -8.564 2.473 1.00 85.62 134 ILE A C 1
ATOM 1075 O O . ILE A 1 134 ? 7.140 -9.552 2.979 1.00 85.62 134 ILE A O 1
ATOM 1079 N N . ARG A 1 135 ? 6.538 -8.393 1.156 1.00 81.94 135 ARG A N 1
ATOM 1080 C CA . ARG A 1 135 ? 7.226 -9.282 0.228 1.00 81.94 135 ARG A CA 1
ATOM 1081 C C . ARG A 1 135 ? 8.735 -9.099 0.364 1.00 81.94 135 ARG A C 1
ATOM 1083 O O . ARG A 1 135 ? 9.257 -8.025 0.086 1.00 81.94 135 ARG A O 1
ATOM 1090 N N . GLU A 1 136 ? 9.425 -10.175 0.721 1.00 76.38 136 GLU A N 1
ATOM 1091 C CA . GLU A 1 136 ? 10.895 -10.218 0.803 1.00 76.38 136 GLU A CA 1
ATOM 1092 C C . GLU A 1 136 ? 11.534 -10.918 -0.410 1.00 76.38 136 GLU A C 1
ATOM 1094 O O . GLU A 1 136 ? 12.735 -10.794 -0.664 1.00 76.38 136 GLU A O 1
ATOM 1099 N N . GLU A 1 137 ? 10.739 -11.670 -1.178 1.00 71.75 137 GLU A N 1
ATOM 1100 C CA . GLU A 1 137 ? 11.226 -12.420 -2.330 1.00 71.75 137 GLU A CA 1
ATOM 1101 C C . GLU A 1 137 ? 11.649 -11.504 -3.480 1.00 71.75 137 GLU A C 1
ATOM 1103 O O . GLU A 1 137 ? 10.876 -10.679 -3.965 1.00 71.75 137 GLU A O 1
ATOM 1108 N N . LYS A 1 138 ? 12.859 -11.749 -3.991 1.00 68.69 138 LYS A N 1
ATOM 1109 C CA . LYS A 1 138 ? 13.450 -11.050 -5.147 1.00 68.69 138 LYS A CA 1
ATOM 1110 C C . LYS A 1 138 ? 13.134 -11.715 -6.487 1.00 68.69 138 LYS A C 1
ATOM 1112 O O . LYS A 1 138 ? 13.800 -11.477 -7.491 1.00 68.69 138 LYS A O 1
ATOM 1117 N N . THR A 1 139 ? 12.188 -12.643 -6.479 1.00 71.62 139 THR A N 1
ATOM 1118 C CA . THR A 1 139 ? 11.694 -13.297 -7.687 1.00 71.62 139 THR A CA 1
ATOM 1119 C C . THR A 1 139 ? 10.868 -12.304 -8.501 1.00 71.62 139 THR A C 1
ATOM 1121 O O . THR A 1 139 ? 10.287 -11.371 -7.946 1.00 71.62 139 THR A O 1
ATOM 1124 N N . MET A 1 140 ? 10.808 -12.520 -9.820 1.00 72.44 140 MET A N 1
ATOM 1125 C CA . MET A 1 140 ? 9.959 -11.736 -10.722 1.00 72.44 140 MET A CA 1
ATOM 1126 C C . MET A 1 140 ? 8.543 -11.629 -10.154 1.00 72.44 140 MET A C 1
ATOM 1128 O O . MET A 1 140 ? 7.933 -12.650 -9.816 1.00 72.44 140 MET A O 1
ATOM 1132 N N . ILE A 1 141 ? 8.035 -10.402 -10.081 1.00 77.06 141 ILE A N 1
ATOM 1133 C CA . ILE A 1 141 ? 6.681 -10.148 -9.617 1.00 77.06 141 ILE A CA 1
ATOM 1134 C C . ILE A 1 141 ? 5.651 -10.567 -10.667 1.00 77.06 141 ILE A C 1
ATOM 1136 O O . ILE A 1 141 ? 5.853 -10.399 -11.870 1.00 77.06 141 ILE A O 1
ATOM 1140 N N . ARG A 1 142 ? 4.538 -11.133 -10.212 1.00 78.12 142 ARG A N 1
ATOM 1141 C CA . ARG A 1 142 ? 3.439 -11.618 -11.047 1.00 78.12 142 ARG A CA 1
ATOM 1142 C C . ARG A 1 142 ? 2.145 -10.899 -10.707 1.00 78.12 142 ARG A C 1
ATOM 1144 O O . ARG A 1 142 ? 2.017 -10.286 -9.654 1.00 78.12 142 ARG A O 1
ATOM 1151 N N . THR A 1 143 ? 1.173 -10.985 -11.613 1.00 84.69 143 THR A N 1
ATOM 1152 C CA . THR A 1 143 ? -0.173 -10.462 -11.344 1.00 84.69 143 THR A CA 1
ATOM 1153 C C . THR A 1 143 ? -0.741 -11.081 -10.072 1.00 84.69 143 THR A C 1
ATOM 1155 O O . THR A 1 143 ? -0.621 -12.286 -9.871 1.00 84.69 143 THR A O 1
ATOM 1158 N N . ASP A 1 144 ? -1.353 -10.232 -9.253 1.00 87.06 144 ASP A N 1
ATOM 1159 C CA . ASP A 1 144 ? -1.938 -10.506 -7.940 1.00 87.06 144 ASP A CA 1
ATOM 1160 C C . ASP A 1 144 ? -0.936 -10.793 -6.818 1.00 87.06 144 ASP A C 1
ATOM 1162 O O . ASP A 1 144 ? -1.345 -11.065 -5.684 1.00 87.06 144 ASP A O 1
ATOM 1166 N N . ASP A 1 145 ? 0.365 -10.647 -7.084 1.00 87.44 145 ASP A N 1
ATOM 1167 C CA . ASP A 1 145 ? 1.373 -10.722 -6.038 1.00 87.44 145 ASP A CA 1
ATOM 1168 C C . ASP A 1 145 ? 1.142 -9.622 -4.998 1.00 87.44 145 ASP A C 1
ATOM 1170 O O . ASP A 1 145 ? 1.099 -8.422 -5.297 1.00 87.44 145 ASP A O 1
ATOM 1174 N N . LEU A 1 146 ? 1.026 -10.051 -3.742 1.00 92.25 146 LEU A N 1
ATOM 1175 C CA . LEU A 1 146 ? 0.971 -9.166 -2.591 1.00 92.25 146 LEU A CA 1
ATOM 1176 C C . LEU A 1 146 ? 2.350 -8.545 -2.364 1.00 92.25 146 LEU A C 1
ATOM 1178 O O . LEU A 1 146 ? 3.350 -9.257 -2.244 1.00 92.25 146 LEU A O 1
ATOM 1182 N N . ILE A 1 147 ? 2.383 -7.216 -2.291 1.00 89.56 147 ILE A N 1
ATOM 1183 C CA . ILE A 1 147 ? 3.581 -6.438 -1.972 1.00 89.56 147 ILE A CA 1
ATOM 1184 C C . ILE A 1 147 ? 3.669 -6.213 -0.475 1.00 89.56 147 ILE A C 1
ATOM 1186 O O . ILE A 1 147 ? 4.665 -6.546 0.159 1.00 89.56 147 ILE A O 1
ATOM 1190 N N . ILE A 1 148 ? 2.618 -5.624 0.079 1.00 91.19 148 ILE A N 1
ATOM 1191 C CA . ILE A 1 148 ? 2.534 -5.265 1.485 1.00 91.19 148 ILE A CA 1
ATOM 1192 C C . ILE A 1 148 ? 1.082 -5.358 1.921 1.00 91.19 148 ILE A C 1
ATOM 1194 O O . ILE A 1 148 ? 0.159 -5.081 1.148 1.00 91.19 148 ILE A O 1
ATOM 1198 N N . GLN A 1 149 ? 0.904 -5.769 3.168 1.00 95.38 149 GLN A N 1
ATOM 1199 C CA . GLN A 1 149 ? -0.387 -5.877 3.810 1.00 95.38 149 GLN A CA 1
ATOM 1200 C C . GLN A 1 149 ? -0.345 -5.240 5.185 1.00 95.38 149 GLN A C 1
ATOM 1202 O O . GLN A 1 149 ? 0.529 -5.538 6.002 1.00 95.38 149 GLN A O 1
ATOM 1207 N N . PHE A 1 150 ? -1.357 -4.428 5.439 1.00 94.44 150 PHE A N 1
ATOM 1208 C CA . PHE A 1 150 ? -1.677 -3.891 6.750 1.00 94.44 150 PHE A CA 1
ATOM 1209 C C . PHE A 1 150 ? -2.914 -4.617 7.257 1.00 94.44 150 PHE A C 1
ATOM 1211 O O . PHE A 1 150 ? -3.888 -4.738 6.513 1.00 94.44 150 PHE A O 1
ATOM 1218 N N . GLU A 1 151 ? -2.895 -5.113 8.489 1.00 95.75 151 GLU A N 1
ATOM 1219 C CA . GLU A 1 151 ? -4.041 -5.834 9.045 1.00 95.75 151 GLU A CA 1
ATOM 1220 C C . GLU A 1 151 ? -4.156 -5.610 10.545 1.00 95.75 151 GLU A C 1
ATOM 1222 O O . GLU A 1 151 ? -3.183 -5.791 11.275 1.00 95.75 151 GLU A O 1
ATOM 1227 N N . ASN A 1 152 ? -5.342 -5.244 11.027 1.00 93.94 152 ASN A N 1
ATOM 1228 C CA . ASN A 1 152 ? -5.593 -5.159 12.460 1.00 93.94 152 ASN A CA 1
ATOM 1229 C C . ASN A 1 152 ? -7.075 -5.352 12.800 1.00 93.94 152 ASN A C 1
ATOM 1231 O O . ASN A 1 152 ? -7.962 -5.054 11.999 1.00 93.94 152 ASN A O 1
ATOM 1235 N N . GLY A 1 153 ? -7.333 -5.814 14.022 1.00 94.69 153 GLY A N 1
ATOM 1236 C CA . GLY A 1 153 ? -8.679 -5.907 14.573 1.00 94.69 153 GLY A CA 1
ATOM 1237 C C . GLY A 1 153 ? -9.116 -4.585 15.204 1.00 94.69 153 GLY A C 1
ATOM 1238 O O . GLY A 1 153 ? -8.382 -4.002 16.000 1.00 94.69 153 GLY A O 1
ATOM 1239 N N . TYR A 1 154 ? -10.332 -4.132 14.902 1.00 95.25 154 TYR A N 1
ATOM 1240 C CA . TYR A 1 154 ? -10.927 -2.936 15.500 1.00 95.25 154 TYR A CA 1
ATOM 1241 C C . TYR A 1 154 ? -12.440 -3.120 15.666 1.00 95.25 154 TYR A C 1
ATOM 1243 O O . TYR A 1 154 ? -13.114 -3.565 14.746 1.00 95.25 154 TYR A O 1
ATOM 1251 N N . ASN A 1 155 ? -12.984 -2.816 16.852 1.00 94.94 155 ASN A N 1
ATOM 1252 C CA . ASN A 1 155 ? -14.417 -2.946 17.167 1.00 94.94 155 ASN A CA 1
ATOM 1253 C C . ASN A 1 155 ? -15.061 -4.281 16.723 1.00 94.94 155 ASN A C 1
ATOM 1255 O O . ASN A 1 155 ? -16.167 -4.290 16.194 1.00 94.94 155 ASN A O 1
ATOM 1259 N N . ASN A 1 156 ? -14.386 -5.410 16.972 1.00 94.88 156 ASN A N 1
ATOM 1260 C CA . ASN A 1 156 ? -14.798 -6.772 16.578 1.00 94.88 156 ASN A CA 1
ATOM 1261 C C . ASN A 1 156 ? -14.823 -7.065 15.066 1.00 94.88 156 ASN A C 1
ATOM 1263 O O . ASN A 1 156 ? -15.315 -8.122 14.678 1.00 94.88 156 ASN A O 1
ATOM 1267 N N . HIS A 1 157 ? -14.256 -6.192 14.239 1.00 97.31 157 HIS A N 1
ATOM 1268 C CA . HIS A 1 157 ? -14.064 -6.415 12.809 1.00 97.31 157 HIS A C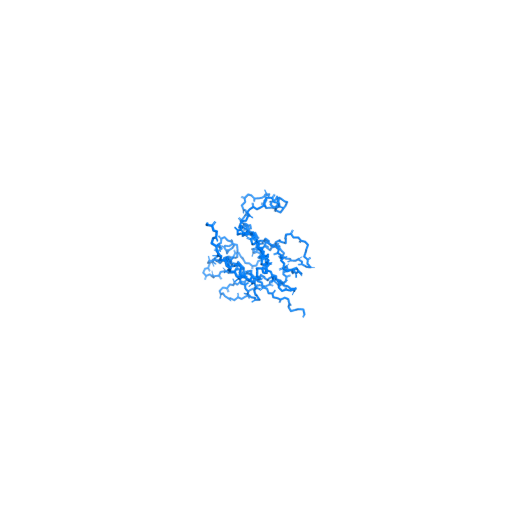A 1
ATOM 1269 C C . HIS A 1 157 ? -12.577 -6.552 12.479 1.00 97.31 157 HIS A C 1
ATOM 1271 O O . HIS A 1 157 ? -11.723 -5.984 13.169 1.00 97.31 157 HIS A O 1
ATOM 1277 N N . ASN A 1 158 ? -12.260 -7.294 11.420 1.00 97.62 158 ASN A N 1
ATOM 1278 C CA . ASN A 1 158 ? -10.904 -7.379 10.886 1.00 97.62 158 ASN A CA 1
ATOM 1279 C C . ASN A 1 158 ? -10.735 -6.437 9.694 1.00 97.62 158 ASN A C 1
ATOM 1281 O O . ASN A 1 158 ? -11.410 -6.594 8.675 1.00 97.62 158 ASN A O 1
ATOM 1285 N N . TYR A 1 159 ? -9.807 -5.492 9.804 1.00 98.38 159 TYR A N 1
ATOM 1286 C CA . TYR A 1 159 ? -9.509 -4.524 8.757 1.00 98.38 159 TYR A CA 1
ATOM 1287 C C . TYR A 1 159 ? -8.214 -4.902 8.065 1.00 98.38 159 TYR A C 1
ATOM 1289 O O . TYR A 1 159 ? -7.189 -5.074 8.722 1.00 98.38 159 TYR A O 1
ATOM 1297 N N . ARG A 1 160 ? -8.246 -4.977 6.733 1.00 98.50 160 ARG A N 1
ATOM 1298 C CA . ARG A 1 160 ? -7.080 -5.324 5.91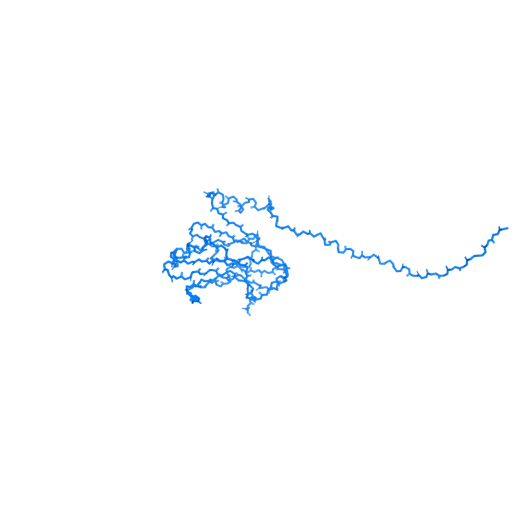6 1.00 98.50 160 ARG A CA 1
ATOM 1299 C C . ARG A 1 160 ? -6.920 -4.365 4.746 1.00 98.50 160 ARG A C 1
ATOM 1301 O O . ARG A 1 160 ? -7.891 -4.053 4.061 1.00 98.50 160 ARG A O 1
ATOM 1308 N N . ILE A 1 161 ? -5.692 -3.936 4.489 1.00 98.12 161 ILE A N 1
ATOM 1309 C CA . ILE A 1 161 ? -5.312 -3.156 3.311 1.00 98.12 161 ILE A CA 1
ATOM 1310 C C . ILE A 1 161 ? -4.248 -3.954 2.569 1.00 98.12 161 ILE A C 1
ATOM 1312 O O . ILE A 1 161 ? -3.161 -4.165 3.101 1.00 98.12 161 ILE A O 1
ATOM 1316 N N . ASP A 1 162 ? -4.556 -4.374 1.347 1.00 97.88 162 ASP A N 1
ATOM 1317 C CA . ASP A 1 162 ? -3.603 -5.050 0.473 1.00 97.88 162 ASP A CA 1
ATOM 1318 C C . ASP A 1 162 ? -3.102 -4.079 -0.595 1.00 97.88 162 ASP A C 1
ATOM 1320 O O . ASP A 1 162 ? -3.903 -3.442 -1.284 1.00 97.88 162 ASP A O 1
ATOM 1324 N N . ILE A 1 163 ? -1.787 -4.036 -0.794 1.00 95.00 163 ILE A N 1
ATOM 1325 C CA . ILE A 1 163 ? -1.165 -3.432 -1.973 1.00 95.00 163 ILE A CA 1
ATOM 1326 C C . ILE A 1 163 ? -0.647 -4.567 -2.845 1.00 95.00 163 ILE A C 1
ATOM 1328 O O . ILE A 1 163 ? 0.210 -5.345 -2.418 1.00 95.00 163 ILE A O 1
ATOM 1332 N N . LYS A 1 164 ? -1.182 -4.677 -4.059 1.00 93.00 164 LYS A N 1
ATOM 1333 C CA . LYS A 1 164 ? -0.876 -5.769 -4.988 1.00 93.00 164 LYS A CA 1
ATOM 1334 C C . LYS A 1 164 ? -0.369 -5.230 -6.309 1.00 93.00 164 LYS A C 1
ATOM 1336 O O . LYS A 1 164 ? -0.792 -4.165 -6.755 1.00 93.00 164 LYS A O 1
ATOM 1341 N N . TYR A 1 165 ? 0.507 -5.996 -6.937 1.00 88.31 165 TYR A N 1
ATOM 1342 C CA . TYR A 1 165 ? 0.875 -5.774 -8.325 1.00 88.31 165 TYR A CA 1
ATOM 1343 C C . TYR A 1 165 ? -0.115 -6.485 -9.246 1.00 88.31 165 TYR A C 1
ATOM 1345 O O . TYR A 1 165 ? -0.519 -7.614 -8.979 1.00 88.31 165 TYR A O 1
ATOM 1353 N N . SER A 1 166 ? -0.467 -5.860 -10.362 1.00 85.94 166 SER A N 1
ATOM 1354 C CA . SER A 1 166 ? -1.204 -6.501 -11.450 1.00 85.94 166 SER A CA 1
ATOM 1355 C C . SER A 1 166 ? -0.555 -6.144 -12.782 1.00 85.94 166 SER A C 1
ATOM 1357 O O . SER A 1 166 ? -0.000 -5.062 -12.937 1.00 85.94 166 SER A O 1
ATOM 1359 N N . MET A 1 167 ? -0.609 -7.040 -13.764 1.00 79.31 167 MET A N 1
ATOM 1360 C CA . MET A 1 167 ? -0.312 -6.646 -15.140 1.00 79.31 167 MET A CA 1
ATOM 1361 C C . MET A 1 167 ? -1.506 -5.865 -15.680 1.00 79.31 167 MET A C 1
ATOM 1363 O O . MET A 1 167 ? -2.651 -6.299 -15.525 1.00 79.31 167 MET A O 1
ATOM 1367 N N . GLY A 1 168 ? -1.250 -4.711 -16.292 1.00 64.62 168 GLY A N 1
ATOM 1368 C CA . GLY A 1 168 ? -2.275 -3.958 -16.988 1.00 64.62 168 GLY A CA 1
ATOM 1369 C C . GLY A 1 168 ? -2.840 -4.809 -18.116 1.00 64.62 168 GLY A C 1
ATOM 1370 O O . GLY A 1 168 ? -2.146 -5.135 -19.074 1.00 64.62 168 GLY A O 1
ATOM 1371 N N . ILE A 1 169 ? -4.115 -5.172 -18.010 1.00 52.00 169 ILE A N 1
ATOM 1372 C CA . ILE A 1 169 ? -4.890 -5.514 -19.197 1.00 52.00 169 ILE A CA 1
ATOM 1373 C C . ILE A 1 169 ? -5.200 -4.163 -19.844 1.00 52.00 169 ILE A C 1
ATOM 1375 O O . ILE A 1 169 ? -6.112 -3.462 -19.402 1.00 52.00 169 ILE A O 1
ATOM 1379 N N . ALA A 1 170 ? -4.367 -3.753 -20.799 1.00 42.12 170 ALA A N 1
ATOM 1380 C CA . ALA A 1 170 ? -4.792 -2.788 -21.805 1.00 42.12 170 ALA A CA 1
ATOM 1381 C C . ALA A 1 170 ? -5.771 -3.475 -22.767 1.00 42.12 170 ALA A C 1
ATOM 1383 O O . ALA A 1 170 ? -5.490 -4.631 -23.162 1.00 42.12 170 ALA A O 1
#